Protein AF-A0A951WGN3-F1 (afdb_monomer_lite)

Structure (mmCIF, N/CA/C/O backbone):
data_AF-A0A951WGN3-F1
#
_entry.id   AF-A0A951WGN3-F1
#
loop_
_atom_site.group_PDB
_atom_site.id
_atom_site.type_symbol
_atom_site.label_atom_id
_atom_site.label_alt_id
_atom_site.label_comp_id
_atom_site.label_asym_id
_atom_site.label_entity_id
_atom_site.label_seq_id
_atom_site.pdbx_PDB_ins_code
_atom_site.Cartn_x
_atom_site.Cartn_y
_atom_site.Cartn_z
_atom_site.occupancy
_atom_site.B_iso_or_equiv
_atom_site.auth_seq_id
_atom_site.auth_comp_id
_atom_site.auth_asym_id
_atom_site.auth_atom_id
_atom_site.pdbx_PDB_model_num
ATOM 1 N N . MET A 1 1 ? 3.345 -11.576 26.696 1.00 38.22 1 MET A N 1
ATOM 2 C CA . MET A 1 1 ? 3.323 -12.970 26.207 1.00 38.22 1 MET A CA 1
ATOM 3 C C . MET A 1 1 ? 2.242 -13.029 25.154 1.00 38.22 1 MET A C 1
ATOM 5 O O . MET A 1 1 ? 1.087 -12.840 25.507 1.00 38.22 1 MET A O 1
ATOM 9 N N . VAL A 1 2 ? 2.620 -13.162 23.880 1.00 39.28 2 VAL A N 1
ATOM 10 C CA . VAL A 1 2 ? 1.662 -13.446 22.802 1.00 39.28 2 VAL A CA 1
ATOM 11 C C . VAL A 1 2 ? 0.948 -14.729 23.195 1.00 39.28 2 VAL A C 1
ATOM 13 O O . VAL A 1 2 ? 1.606 -15.701 23.562 1.00 39.28 2 VAL A O 1
ATOM 16 N N . ASP A 1 3 ? -0.377 -14.663 23.244 1.00 39.16 3 ASP A N 1
ATOM 17 C CA . ASP A 1 3 ? -1.204 -15.679 23.872 1.00 39.16 3 ASP A CA 1
ATOM 18 C C . ASP A 1 3 ? -0.901 -17.041 23.240 1.00 39.16 3 ASP A C 1
ATOM 20 O O . ASP A 1 3 ? -1.074 -17.250 22.036 1.00 39.16 3 ASP A O 1
ATOM 24 N N . ASP A 1 4 ? -0.407 -17.972 24.048 1.00 34.94 4 ASP A N 1
ATOM 25 C CA . ASP A 1 4 ? 0.026 -19.297 23.602 1.00 34.94 4 ASP A CA 1
ATOM 26 C C . ASP A 1 4 ? -1.157 -20.063 22.971 1.00 34.94 4 ASP A C 1
ATOM 28 O O . ASP A 1 4 ? -0.986 -20.963 22.152 1.00 34.94 4 ASP A O 1
ATOM 32 N N . LEU A 1 5 ? -2.386 -19.639 23.291 1.00 39.47 5 LEU A N 1
ATOM 33 C CA . LEU A 1 5 ? -3.635 -20.073 22.678 1.00 39.47 5 LEU A CA 1
ATOM 34 C C . LEU A 1 5 ? -3.812 -19.574 21.233 1.00 39.47 5 LEU A C 1
ATOM 36 O O . LEU A 1 5 ? -4.322 -20.321 20.401 1.00 39.47 5 LEU A O 1
ATOM 40 N N . PHE A 1 6 ? -3.381 -18.347 20.918 1.00 46.84 6 PHE A N 1
ATOM 41 C CA . PHE A 1 6 ? -3.386 -17.798 19.559 1.00 46.84 6 PHE A CA 1
ATOM 42 C C . PHE A 1 6 ? -2.402 -18.576 18.687 1.00 46.84 6 PHE A C 1
ATOM 44 O O . PHE A 1 6 ? -2.796 -19.094 17.648 1.00 46.84 6 PHE A O 1
ATOM 51 N N . ILE A 1 7 ? -1.169 -18.780 19.168 1.00 44.34 7 ILE A N 1
ATOM 52 C CA . ILE A 1 7 ? -0.129 -19.548 18.462 1.00 44.34 7 ILE A CA 1
ATOM 53 C C . ILE A 1 7 ? -0.530 -21.022 18.300 1.00 44.34 7 ILE A C 1
ATOM 55 O O . ILE A 1 7 ? -0.310 -21.600 17.237 1.00 44.34 7 ILE A O 1
ATOM 59 N N . ARG A 1 8 ? -1.143 -21.648 19.317 1.00 40.66 8 ARG A N 1
ATOM 60 C CA . ARG A 1 8 ? -1.623 -23.042 19.237 1.00 40.66 8 ARG A CA 1
ATOM 61 C C . ARG A 1 8 ? -2.850 -23.203 18.344 1.00 40.66 8 ARG A C 1
ATOM 63 O O . ARG A 1 8 ? -2.918 -24.201 17.636 1.00 40.66 8 ARG A O 1
ATOM 70 N N . LYS A 1 9 ? -3.790 -22.250 18.330 1.00 42.78 9 LYS A N 1
ATOM 71 C CA . LYS A 1 9 ? -4.897 -22.255 17.356 1.00 42.78 9 LYS A CA 1
ATOM 72 C C . LYS A 1 9 ? -4.372 -22.085 15.939 1.00 42.78 9 LYS A C 1
ATOM 74 O O . LYS A 1 9 ? -4.816 -22.810 15.061 1.00 42.78 9 LYS A O 1
ATOM 79 N N . ALA A 1 10 ? -3.389 -21.207 15.753 1.00 42.28 10 ALA A N 1
ATOM 80 C CA . ALA A 1 10 ? -2.668 -21.076 14.500 1.00 42.28 10 ALA A CA 1
ATOM 81 C C . ALA A 1 10 ? -2.054 -22.442 14.117 1.00 42.28 10 ALA A C 1
ATOM 83 O O . ALA A 1 10 ? -2.474 -23.050 13.142 1.00 42.28 10 ALA A O 1
ATOM 84 N N . ARG A 1 11 ? -1.171 -23.015 14.948 1.00 36.19 11 ARG A N 1
ATOM 85 C CA . ARG A 1 11 ? -0.478 -24.291 14.672 1.00 36.19 11 ARG A CA 1
ATOM 86 C C . ARG A 1 11 ? -1.407 -25.493 14.454 1.00 36.19 11 ARG A C 1
ATOM 88 O O . ARG A 1 11 ? -1.144 -26.275 13.553 1.00 36.19 11 ARG A O 1
ATOM 95 N N . GLY A 1 12 ? -2.489 -25.633 15.221 1.00 34.53 12 GLY A N 1
ATOM 96 C CA . GLY A 1 12 ? -3.468 -26.718 15.054 1.00 34.53 12 GLY A CA 1
ATOM 97 C C . GLY A 1 12 ? -4.311 -26.616 13.775 1.00 34.53 12 GLY A C 1
ATOM 98 O O . GLY A 1 12 ? -4.870 -27.616 13.338 1.00 34.53 12 GLY A O 1
ATOM 99 N N . LEU A 1 13 ? -4.376 -25.431 13.160 1.00 36.72 13 LEU A N 1
ATOM 100 C CA . LEU A 1 13 ? -4.990 -25.186 11.850 1.00 36.72 13 LEU A CA 1
ATOM 101 C C . LEU A 1 13 ? -3.987 -25.303 10.686 1.00 36.72 13 LEU A C 1
ATOM 103 O O . LEU A 1 13 ? -4.411 -25.327 9.534 1.00 36.72 13 LEU A O 1
ATOM 107 N N . PHE A 1 14 ? -2.679 -25.372 10.960 1.00 37.78 14 PHE A N 1
ATOM 108 C CA . PHE A 1 14 ? -1.617 -25.267 9.950 1.00 37.78 14 PHE A CA 1
ATOM 109 C C . PHE A 1 14 ? -1.001 -26.597 9.497 1.00 37.78 14 PHE A C 1
ATOM 111 O O . PHE A 1 14 ? -0.109 -26.585 8.651 1.00 37.78 14 PHE A O 1
ATOM 118 N N . ASP A 1 15 ? -1.466 -27.734 10.023 1.00 34.12 15 ASP A N 1
ATOM 119 C CA . ASP A 1 15 ? -0.821 -29.037 9.795 1.00 34.12 15 ASP A CA 1
ATOM 120 C C . ASP A 1 15 ? -1.404 -29.841 8.618 1.00 34.12 15 ASP A C 1
ATOM 122 O O . ASP A 1 15 ? -0.952 -30.949 8.340 1.00 34.12 15 ASP A O 1
ATOM 126 N N . GLN A 1 16 ? -2.405 -29.320 7.895 1.00 34.69 16 GLN A N 1
ATOM 127 C CA . GLN A 1 16 ? -2.981 -30.020 6.740 1.00 34.69 16 GLN A CA 1
ATOM 128 C C . GLN A 1 16 ? -3.327 -29.052 5.598 1.00 34.69 16 GLN A C 1
ATOM 130 O O . GLN A 1 16 ? -4.302 -28.313 5.665 1.00 34.69 16 GLN A O 1
ATOM 135 N N . ASN A 1 17 ? -2.537 -29.129 4.520 1.00 33.75 17 ASN A N 1
ATOM 136 C CA . ASN A 1 17 ? -2.730 -28.498 3.204 1.00 33.75 17 ASN A CA 1
ATOM 137 C C . ASN A 1 17 ? -2.549 -26.972 3.125 1.00 33.75 17 ASN A C 1
ATOM 139 O O . ASN A 1 17 ? -3.498 -26.196 3.216 1.00 33.75 17 ASN A O 1
ATOM 143 N N . ILE A 1 18 ? -1.313 -26.569 2.813 1.00 35.22 18 ILE A N 1
ATOM 144 C CA . ILE A 1 18 ? -0.857 -25.193 2.536 1.00 35.22 18 ILE A CA 1
ATOM 145 C C . ILE A 1 18 ? -1.761 -24.450 1.523 1.00 35.22 18 ILE A C 1
ATOM 147 O O . ILE A 1 18 ? -1.940 -23.240 1.645 1.00 35.22 18 ILE A O 1
ATOM 151 N N . ASP A 1 19 ? -2.425 -25.163 0.608 1.00 32.66 19 ASP A N 1
ATOM 152 C CA . ASP A 1 19 ? -3.306 -24.571 -0.413 1.00 32.66 19 ASP A CA 1
ATOM 153 C C . ASP A 1 19 ? -4.729 -24.219 0.074 1.00 32.66 19 ASP A C 1
ATOM 155 O O . ASP A 1 19 ? -5.410 -23.415 -0.558 1.00 32.66 19 ASP A O 1
ATOM 159 N N . VAL A 1 20 ? -5.192 -24.767 1.206 1.00 30.84 20 VAL A N 1
ATOM 160 C CA . VAL A 1 20 ? -6.537 -24.495 1.777 1.00 30.84 20 VAL A CA 1
ATOM 161 C C . VAL A 1 20 ? -6.461 -23.531 2.974 1.00 30.84 20 VAL A C 1
ATOM 163 O O . VAL A 1 20 ? -7.443 -22.891 3.353 1.00 30.84 20 VAL A O 1
ATOM 166 N N . ILE A 1 21 ? -5.264 -23.377 3.542 1.00 34.47 21 ILE A N 1
ATOM 167 C CA . ILE A 1 21 ? -4.962 -22.596 4.751 1.00 34.47 21 ILE A CA 1
ATOM 168 C C . ILE A 1 21 ? -4.926 -21.075 4.495 1.00 34.47 21 ILE A C 1
ATOM 170 O O . ILE A 1 21 ? -5.070 -20.284 5.426 1.00 34.47 21 ILE A O 1
ATOM 174 N N . ASN A 1 22 ? -4.796 -20.638 3.243 1.00 33.91 22 ASN A N 1
ATOM 175 C CA . ASN A 1 22 ? -4.359 -19.279 2.907 1.00 33.91 22 ASN A CA 1
ATOM 176 C C . ASN A 1 22 ? -5.423 -18.167 3.058 1.00 33.91 22 ASN A C 1
ATOM 178 O O . ASN A 1 22 ? -5.203 -17.030 2.642 1.00 33.91 22 ASN A O 1
ATOM 182 N N . THR A 1 23 ? -6.619 -18.465 3.579 1.00 36.97 23 THR A N 1
ATOM 183 C CA . THR A 1 23 ? -7.738 -17.503 3.510 1.00 36.97 23 THR A CA 1
ATOM 184 C C . THR A 1 23 ? -8.685 -17.560 4.711 1.00 36.97 23 THR A C 1
ATOM 186 O O . THR A 1 23 ? -9.075 -16.516 5.215 1.00 36.97 23 THR A O 1
ATOM 189 N N . ALA A 1 24 ? -9.038 -18.732 5.244 1.00 34.34 24 ALA A N 1
ATOM 190 C CA . ALA A 1 24 ? -10.206 -18.832 6.129 1.00 34.34 24 ALA A CA 1
ATOM 191 C C . ALA A 1 24 ? -9.982 -18.419 7.604 1.00 34.34 24 ALA A C 1
ATOM 193 O O . ALA A 1 24 ? -10.830 -17.740 8.176 1.00 34.34 24 ALA A O 1
ATOM 194 N N . SER A 1 25 ? -8.878 -18.798 8.257 1.00 40.47 25 SER A N 1
ATOM 195 C CA . SER A 1 25 ? -8.777 -18.693 9.729 1.00 40.47 25 SER A CA 1
ATOM 196 C C . SER A 1 25 ? -8.508 -17.277 10.254 1.00 40.47 25 SER A C 1
ATOM 198 O O . SER A 1 25 ? -9.053 -16.891 11.287 1.00 40.47 25 SER A O 1
ATOM 200 N N . ILE A 1 26 ? -7.722 -16.480 9.528 1.00 44.66 26 ILE A N 1
ATOM 201 C CA . ILE A 1 26 ? -7.470 -15.070 9.857 1.00 44.66 26 ILE A CA 1
ATOM 202 C C . ILE A 1 26 ? -8.701 -14.239 9.494 1.00 44.66 26 ILE A C 1
ATOM 204 O O . ILE A 1 26 ? -9.088 -13.391 10.286 1.00 44.66 26 ILE A O 1
ATOM 208 N N . LEU A 1 27 ? -9.377 -14.530 8.369 1.00 41.97 27 LEU A N 1
ATOM 209 C CA . LEU A 1 27 ? -10.635 -13.869 7.995 1.00 41.97 27 LEU A CA 1
ATOM 210 C C . LEU A 1 27 ? -11.691 -13.990 9.097 1.00 41.97 27 LEU A C 1
ATOM 212 O O . LEU A 1 27 ? -12.277 -12.981 9.466 1.00 41.97 27 LEU A O 1
ATOM 216 N N . TYR A 1 28 ? -11.878 -15.168 9.699 1.00 39.84 28 TYR A N 1
ATOM 217 C CA . TYR A 1 28 ? -12.840 -15.315 10.799 1.00 39.84 28 TYR A CA 1
ATOM 218 C C . TYR A 1 28 ? -12.497 -14.466 12.037 1.00 39.84 28 TYR A C 1
ATOM 220 O O . TYR A 1 28 ? -13.404 -13.911 12.647 1.00 39.84 28 TYR A O 1
ATOM 228 N N . ALA A 1 29 ? -11.215 -14.288 12.375 1.00 44.66 29 ALA A N 1
ATOM 229 C CA . ALA A 1 29 ? -10.802 -13.366 13.441 1.00 44.66 29 ALA A CA 1
ATOM 230 C C . ALA A 1 29 ? -10.894 -11.880 13.018 1.00 44.66 29 ALA A C 1
ATOM 232 O O . ALA A 1 29 ? -11.193 -11.016 13.839 1.00 44.66 29 ALA A O 1
ATOM 233 N N . LEU A 1 30 ? -10.692 -11.580 11.727 1.00 46.88 30 LEU A N 1
ATOM 234 C CA . LEU A 1 30 ? -10.811 -10.243 11.126 1.00 46.88 30 LEU A CA 1
ATOM 235 C C . LEU A 1 30 ? -12.254 -9.700 11.141 1.00 46.88 30 LEU A C 1
ATOM 237 O O . LEU A 1 30 ? -12.433 -8.481 11.072 1.00 46.88 30 LEU A O 1
ATOM 241 N N . PHE A 1 31 ? -13.270 -10.570 11.217 1.00 46.94 31 PHE A N 1
ATOM 242 C CA . PHE A 1 31 ? -14.687 -10.182 11.176 1.00 46.94 31 PHE A CA 1
ATOM 243 C C . PHE A 1 31 ? -15.299 -9.815 12.542 1.00 46.94 31 PHE A C 1
ATOM 245 O O . PHE A 1 31 ? -16.305 -9.109 12.550 1.00 46.94 31 PHE A O 1
ATOM 252 N N . GLU A 1 32 ? -14.716 -10.230 13.675 1.00 55.22 32 GLU A N 1
ATOM 253 C CA . GLU A 1 32 ? -15.323 -10.028 15.011 1.00 55.22 32 GLU A CA 1
ATOM 254 C C . GLU A 1 32 ? -14.590 -9.013 15.914 1.00 55.22 32 GLU A C 1
ATOM 256 O O . GLU A 1 32 ? -15.181 -8.518 16.874 1.00 55.22 32 GLU A O 1
ATOM 261 N N . ASP A 1 33 ? -13.344 -8.638 15.600 1.00 57.59 33 ASP A N 1
ATOM 262 C CA . ASP A 1 33 ? -12.553 -7.713 16.425 1.00 57.59 33 ASP A CA 1
ATOM 263 C C . ASP A 1 33 ? -12.748 -6.223 16.039 1.00 57.59 33 ASP A C 1
ATOM 265 O O . ASP A 1 33 ? -12.853 -5.842 14.861 1.00 57.59 33 ASP A O 1
ATOM 269 N N . ASN A 1 34 ? -12.737 -5.351 17.059 1.00 78.69 34 ASN A N 1
ATOM 270 C CA . ASN A 1 34 ? -12.584 -3.896 16.909 1.00 78.69 34 ASN A CA 1
ATOM 271 C C . ASN A 1 34 ? -11.357 -3.604 16.020 1.00 78.69 34 ASN A C 1
ATOM 273 O O . ASN A 1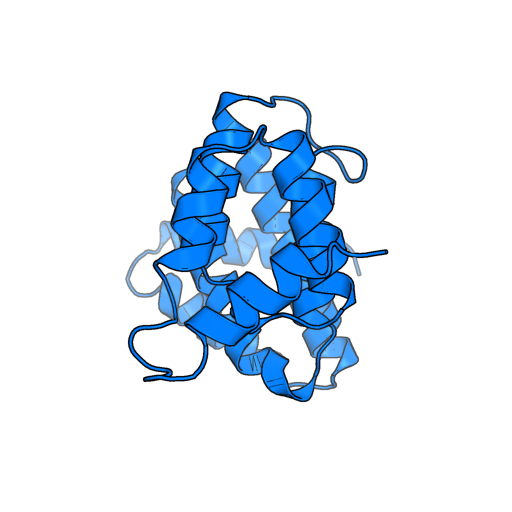 34 ? -10.277 -4.142 16.276 1.00 78.69 34 ASN A O 1
ATOM 277 N N . LEU A 1 35 ? -11.520 -2.756 14.993 1.00 81.75 35 LEU A N 1
ATOM 278 C CA . LEU A 1 35 ? -10.479 -2.450 14.005 1.00 81.75 35 LEU A CA 1
ATOM 279 C C . LEU A 1 35 ? -9.184 -1.945 14.659 1.00 81.75 35 LEU A C 1
ATOM 281 O O . LEU A 1 35 ? -8.098 -2.290 14.199 1.00 81.75 35 LEU A O 1
ATOM 285 N N . ASP A 1 36 ? -9.289 -1.198 15.758 1.00 81.25 36 ASP A N 1
ATOM 286 C CA . ASP A 1 36 ? -8.130 -0.727 16.516 1.00 81.25 36 ASP A CA 1
ATOM 287 C C . ASP A 1 36 ? -7.289 -1.883 17.060 1.00 81.25 36 ASP A C 1
ATOM 289 O O . ASP A 1 36 ? -6.090 -1.960 16.794 1.00 81.25 36 ASP A O 1
ATOM 293 N N . SER A 1 37 ? -7.932 -2.808 17.777 1.00 79.81 37 SER A N 1
ATOM 294 C CA . SER A 1 37 ? -7.253 -3.969 18.359 1.00 79.81 37 SER A CA 1
ATOM 295 C C . SER A 1 37 ? -6.721 -4.901 17.275 1.00 79.81 37 SER A C 1
ATOM 297 O O . SER A 1 37 ? -5.653 -5.495 17.422 1.00 79.81 37 SER A O 1
ATOM 299 N N . LEU A 1 38 ? -7.449 -5.011 16.165 1.00 80.25 38 LEU A N 1
ATOM 300 C CA . LEU A 1 38 ? -7.032 -5.814 15.034 1.00 80.25 38 LEU A CA 1
ATOM 301 C C . LEU A 1 38 ? -5.745 -5.273 14.397 1.00 80.25 38 LEU A C 1
ATOM 303 O O . LEU A 1 38 ? -4.814 -6.044 14.166 1.00 80.25 38 LEU A O 1
ATOM 307 N N . LEU A 1 39 ? -5.678 -3.966 14.134 1.00 82.88 39 LEU A N 1
ATOM 308 C CA . LEU A 1 39 ? -4.491 -3.329 13.563 1.00 82.88 39 LEU A CA 1
ATOM 309 C C . LEU A 1 39 ? -3.270 -3.504 14.468 1.00 82.88 39 LEU A C 1
ATOM 311 O O . LEU A 1 39 ? -2.215 -3.885 13.974 1.00 82.88 39 LEU A O 1
ATOM 315 N N . GLU A 1 40 ? -3.427 -3.318 15.780 1.00 81.94 40 GLU A N 1
ATOM 316 C CA . GLU A 1 40 ? -2.346 -3.518 16.756 1.00 81.94 40 GLU A CA 1
ATOM 317 C C . GLU A 1 40 ? -1.827 -4.965 16.762 1.00 81.94 40 GLU A C 1
ATOM 319 O O . GLU A 1 40 ? -0.618 -5.201 16.775 1.00 81.94 40 GLU A O 1
ATOM 324 N N . LYS A 1 41 ? -2.725 -5.959 16.710 1.00 76.81 41 LYS A N 1
ATOM 325 C CA . LYS A 1 41 ? -2.332 -7.377 16.645 1.00 76.81 41 LYS A CA 1
ATOM 326 C C . LYS A 1 41 ? -1.588 -7.696 15.349 1.00 76.81 41 LYS A C 1
ATOM 328 O O . LYS A 1 41 ? -0.569 -8.382 15.387 1.00 76.81 41 LYS A O 1
ATOM 333 N N . ILE A 1 42 ? -2.083 -7.218 14.204 1.00 78.56 42 ILE A N 1
ATOM 334 C CA . ILE A 1 42 ? -1.438 -7.456 12.904 1.00 78.56 42 ILE A CA 1
ATOM 335 C C . ILE A 1 42 ? -0.069 -6.778 12.856 1.00 78.56 42 ILE A C 1
ATOM 337 O O . ILE A 1 42 ? 0.887 -7.385 12.382 1.00 78.56 42 ILE A O 1
ATOM 341 N N . GLU A 1 43 ? 0.049 -5.559 13.378 1.00 81.25 43 GLU A N 1
ATOM 342 C CA . GLU A 1 43 ? 1.321 -4.846 13.480 1.00 81.25 43 GLU A CA 1
ATOM 343 C C . GLU A 1 43 ? 2.358 -5.666 14.258 1.00 81.25 43 GLU A C 1
ATOM 345 O O . GLU A 1 43 ? 3.424 -5.962 13.717 1.00 81.25 43 GLU A O 1
ATOM 350 N N . GLN A 1 44 ? 2.017 -6.147 15.457 1.00 78.44 44 GLN A N 1
ATOM 351 C CA . GLN A 1 44 ? 2.908 -6.997 16.261 1.00 78.44 44 GLN A CA 1
ATOM 352 C C . GLN A 1 44 ? 3.310 -8.289 15.535 1.00 78.44 44 GLN A C 1
ATOM 354 O O . GLN A 1 44 ? 4.458 -8.727 15.614 1.00 78.44 44 GLN A O 1
ATOM 359 N N . LEU A 1 45 ? 2.378 -8.914 14.810 1.00 74.25 45 LEU A N 1
ATOM 360 C CA . LEU A 1 45 ? 2.669 -10.121 14.033 1.00 74.25 45 LEU A CA 1
ATOM 361 C C . LEU A 1 45 ? 3.559 -9.825 12.819 1.00 74.25 45 LEU A C 1
ATOM 363 O O . LEU A 1 45 ? 4.430 -10.632 12.491 1.00 74.25 45 LEU A O 1
ATOM 367 N N . SER A 1 46 ? 3.383 -8.671 12.173 1.00 74.25 46 SER A N 1
ATOM 368 C CA . SER A 1 46 ? 4.208 -8.258 11.033 1.00 74.25 46 SER A CA 1
ATOM 369 C C . SER A 1 46 ? 5.672 -8.036 11.433 1.00 74.25 46 SER A C 1
AT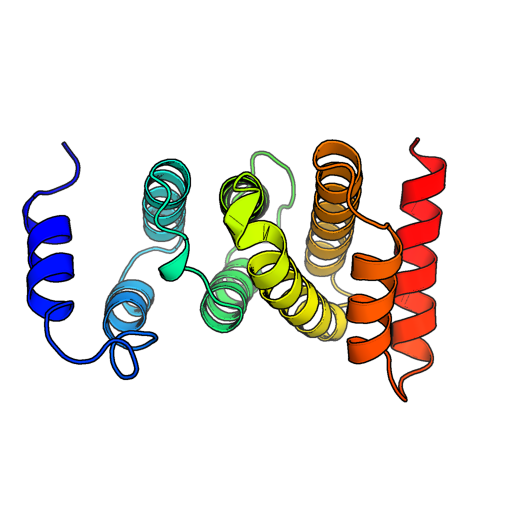OM 371 O O . SER A 1 46 ? 6.566 -8.428 10.689 1.00 74.25 46 SER A O 1
ATOM 373 N N . GLU A 1 47 ? 5.932 -7.528 12.645 1.00 73.38 47 GLU A N 1
ATOM 374 C CA . GLU A 1 47 ? 7.288 -7.394 13.203 1.00 73.38 47 GLU A CA 1
ATOM 375 C C . GLU A 1 47 ? 7.953 -8.762 13.457 1.00 73.38 47 GLU A C 1
ATOM 377 O O . GLU A 1 47 ? 9.168 -8.904 13.335 1.00 73.38 47 GLU A O 1
ATOM 382 N N . GLY A 1 48 ? 7.161 -9.797 13.764 1.00 66.94 48 GLY A N 1
ATOM 383 C CA . GLY A 1 48 ? 7.634 -11.170 13.984 1.00 66.94 48 GLY A CA 1
ATOM 384 C C . GLY A 1 48 ? 7.880 -11.989 12.711 1.00 66.94 48 GLY A C 1
ATOM 385 O O . GLY A 1 48 ? 8.220 -13.168 12.806 1.00 66.94 48 GLY A O 1
ATOM 386 N N . GLY A 1 49 ? 7.683 -11.399 11.529 1.00 61.84 49 GLY A N 1
ATOM 387 C CA . GLY A 1 49 ? 7.935 -12.028 10.234 1.00 61.84 49 GLY A CA 1
ATOM 388 C C . GLY A 1 49 ? 6.857 -12.994 9.735 1.00 61.84 49 GLY A C 1
ATOM 389 O O . GLY A 1 49 ? 7.126 -13.849 8.890 1.00 61.84 49 GLY A O 1
ATOM 390 N N . TYR A 1 50 ? 5.620 -12.851 10.213 1.00 65.19 50 TYR A N 1
ATOM 391 C CA . TYR A 1 50 ? 4.471 -13.648 9.774 1.00 65.19 50 TYR A CA 1
ATOM 392 C C . TYR A 1 50 ? 3.841 -13.109 8.470 1.00 65.19 50 TYR A C 1
ATOM 394 O O . TYR A 1 50 ? 2.656 -12.787 8.422 1.00 65.19 50 TYR A O 1
ATOM 402 N N . ASN A 1 51 ? 4.618 -13.018 7.385 1.00 60.09 51 ASN A N 1
ATOM 403 C CA . ASN A 1 51 ? 4.167 -12.355 6.144 1.00 60.09 51 ASN A CA 1
ATOM 404 C C . ASN A 1 51 ? 3.072 -13.115 5.385 1.00 60.09 51 ASN A C 1
ATOM 406 O O . ASN A 1 51 ? 2.307 -12.508 4.648 1.00 60.09 51 ASN A O 1
ATOM 410 N N . HIS A 1 52 ? 2.959 -14.432 5.582 1.00 56.34 52 HIS A N 1
ATOM 411 C CA . HIS A 1 52 ? 1.914 -15.254 4.954 1.00 56.34 52 HIS A CA 1
ATOM 412 C C . HIS A 1 52 ? 0.496 -14.877 5.414 1.00 56.34 52 HIS A C 1
ATOM 414 O O . HIS A 1 52 ? -0.479 -15.239 4.767 1.00 56.34 52 HIS A O 1
ATOM 420 N N . LEU A 1 53 ? 0.364 -14.133 6.519 1.00 53.72 53 LEU A N 1
ATOM 421 C CA . LEU A 1 53 ? -0.921 -13.619 6.998 1.00 53.72 53 LEU A CA 1
ATOM 422 C C . LEU A 1 53 ? -1.445 -12.455 6.137 1.00 53.72 53 LEU A C 1
ATOM 424 O O . LEU A 1 53 ? -2.562 -11.974 6.343 1.00 53.72 53 LEU A O 1
ATOM 428 N N . PHE A 1 54 ? -0.635 -11.978 5.192 1.00 68.00 54 PHE A N 1
ATOM 429 C CA . PHE A 1 54 ? -0.862 -10.742 4.476 1.00 68.00 54 PHE A CA 1
ATOM 430 C C . PHE A 1 54 ? -1.000 -10.983 2.979 1.00 68.00 54 PHE A C 1
ATOM 432 O O . PHE A 1 54 ? -0.062 -11.364 2.286 1.00 68.00 54 PHE A O 1
ATOM 439 N N . ASN A 1 55 ? -2.201 -10.730 2.473 1.00 75.31 55 ASN A N 1
ATOM 440 C CA . ASN A 1 55 ? -2.504 -10.768 1.053 1.00 75.31 55 ASN A CA 1
ATOM 441 C C . ASN A 1 55 ? -3.299 -9.516 0.661 1.00 75.31 55 ASN A C 1
ATOM 443 O O . ASN A 1 55 ? -3.736 -8.728 1.509 1.00 75.31 55 ASN A O 1
ATOM 447 N N . SER A 1 56 ? -3.488 -9.332 -0.644 1.00 78.88 56 SER A N 1
ATOM 448 C CA . SER A 1 56 ? -4.169 -8.153 -1.177 1.00 78.88 56 SER A CA 1
ATOM 449 C C . SER A 1 56 ? -5.619 -8.041 -0.698 1.00 78.88 56 SER A C 1
ATOM 451 O O . SER A 1 56 ? -6.117 -6.931 -0.562 1.00 78.88 56 SER A O 1
ATOM 453 N N . GLU A 1 57 ? -6.295 -9.147 -0.388 1.00 79.62 57 GLU A N 1
ATOM 454 C CA . GLU A 1 57 ? -7.683 -9.141 0.075 1.00 79.62 57 GLU A CA 1
ATOM 455 C C . GLU A 1 57 ? -7.809 -8.664 1.527 1.00 79.62 57 GLU A C 1
ATOM 457 O O . GLU A 1 57 ? -8.642 -7.810 1.832 1.00 79.62 57 GLU A O 1
ATOM 462 N N . SER A 1 58 ? -6.923 -9.126 2.414 1.00 77.25 58 SER A N 1
ATOM 463 C CA . SER A 1 58 ? -6.839 -8.635 3.796 1.00 77.25 58 SER A CA 1
ATOM 464 C C . SER A 1 58 ? -6.601 -7.122 3.836 1.00 77.25 58 SER A C 1
ATOM 466 O O . SER A 1 58 ? -7.272 -6.403 4.578 1.00 77.25 58 SER A O 1
ATOM 468 N N . LEU A 1 59 ? -5.702 -6.624 2.981 1.00 85.25 59 LEU A N 1
ATOM 469 C CA . LEU A 1 59 ? -5.421 -5.196 2.826 1.00 85.25 59 LEU A CA 1
ATOM 470 C C . LEU A 1 59 ? -6.649 -4.389 2.397 1.00 85.25 59 LEU A C 1
ATOM 472 O O . LEU A 1 59 ? -6.946 -3.351 2.993 1.00 85.25 59 LEU A O 1
ATOM 476 N N . LYS A 1 60 ? -7.386 -4.867 1.390 1.00 88.25 60 LYS A N 1
ATOM 477 C CA . LYS A 1 60 ? -8.623 -4.221 0.927 1.00 88.25 60 LYS A CA 1
ATOM 478 C C . LYS A 1 60 ? -9.666 -4.152 2.033 1.00 88.25 60 LYS A C 1
ATOM 480 O O . LYS A 1 60 ? -10.217 -3.081 2.270 1.00 88.25 60 LYS A O 1
ATOM 485 N N . ASN A 1 61 ? -9.888 -5.257 2.744 1.00 83.88 61 ASN A N 1
ATOM 486 C CA . ASN A 1 61 ? -10.885 -5.338 3.810 1.00 83.88 61 ASN A CA 1
ATOM 487 C C . ASN A 1 61 ? -10.572 -4.383 4.966 1.00 83.88 61 ASN A C 1
ATOM 489 O O . ASN A 1 61 ? -11.443 -3.619 5.389 1.00 83.88 61 ASN A O 1
ATOM 493 N N . ILE A 1 62 ? -9.319 -4.363 5.434 1.00 86.75 62 ILE A N 1
ATOM 494 C CA . ILE A 1 62 ? -8.863 -3.416 6.464 1.00 86.75 62 ILE A CA 1
ATOM 495 C C . ILE A 1 62 ? -9.070 -1.977 5.988 1.00 86.75 62 ILE A C 1
ATOM 497 O O . ILE A 1 62 ? -9.579 -1.137 6.725 1.00 86.75 62 ILE A O 1
ATOM 501 N N . THR A 1 63 ? -8.740 -1.698 4.731 1.00 91.19 63 THR A N 1
ATOM 502 C CA . THR A 1 63 ? -8.838 -0.353 4.155 1.00 91.19 63 THR A CA 1
ATOM 503 C C . THR A 1 63 ? -10.267 0.114 3.985 1.00 91.19 63 THR A C 1
ATOM 505 O O . THR A 1 63 ? -10.571 1.269 4.265 1.00 91.19 63 THR A O 1
ATOM 508 N N . GLN A 1 64 ? -11.167 -0.773 3.571 1.00 90.69 64 GLN A N 1
ATOM 509 C CA . GLN A 1 64 ? -12.581 -0.446 3.465 1.00 90.69 64 GLN A CA 1
ATOM 510 C C . GLN A 1 64 ? -13.158 -0.089 4.838 1.00 90.69 64 GLN A C 1
ATOM 512 O O . GLN A 1 64 ? -13.898 0.887 4.955 1.00 90.69 64 GLN A O 1
ATOM 517 N N . ARG A 1 65 ? -12.780 -0.826 5.891 1.00 89.56 65 ARG A N 1
ATOM 518 C CA . ARG A 1 65 ? -13.161 -0.480 7.266 1.00 89.56 65 ARG A CA 1
ATOM 519 C C . ARG A 1 65 ? -12.535 0.847 7.705 1.00 89.56 65 ARG A C 1
ATOM 521 O O . ARG A 1 65 ? -13.250 1.706 8.210 1.00 89.56 65 ARG A O 1
ATOM 528 N N . LEU A 1 66 ? -11.252 1.079 7.411 1.00 92.50 66 LEU A N 1
ATOM 529 C CA . LEU A 1 66 ? -10.592 2.363 7.676 1.00 92.50 66 LEU A CA 1
ATOM 530 C C . LEU A 1 66 ? -11.314 3.535 7.003 1.00 92.50 66 LEU A C 1
ATOM 532 O O . LEU A 1 66 ? -11.543 4.558 7.642 1.00 92.50 66 LEU A O 1
ATOM 536 N N . PHE A 1 67 ? -11.719 3.382 5.740 1.00 94.12 67 PHE A N 1
ATOM 537 C CA . PHE A 1 67 ? -12.468 4.404 5.010 1.00 94.12 67 PHE A CA 1
ATOM 538 C C . PHE A 1 67 ? -13.854 4.665 5.610 1.00 94.12 67 PHE A C 1
ATOM 540 O O . PHE A 1 67 ? -14.357 5.786 5.511 1.00 94.12 67 PHE A O 1
ATOM 547 N N . ASN A 1 68 ? -14.469 3.667 6.237 1.00 91.56 68 ASN A N 1
ATOM 548 C CA . ASN A 1 68 ? -15.762 3.827 6.894 1.00 91.56 68 ASN A CA 1
ATOM 549 C C . ASN A 1 68 ? -15.623 4.503 8.267 1.00 91.56 68 ASN A C 1
ATOM 551 O O . ASN A 1 68 ? -16.450 5.338 8.625 1.00 91.56 68 ASN A O 1
ATOM 555 N N . GLU A 1 69 ? -14.581 4.157 9.022 1.00 91.69 69 GLU A N 1
ATOM 556 C CA . GLU A 1 69 ? -14.453 4.502 10.443 1.00 91.69 69 GLU A CA 1
ATOM 557 C C . GLU A 1 69 ? -13.564 5.739 10.690 1.00 91.69 69 GLU A C 1
ATOM 559 O O . GLU A 1 69 ? -13.793 6.482 11.644 1.00 91.69 69 GLU A O 1
ATOM 564 N N . TYR A 1 70 ? -12.591 6.026 9.815 1.00 92.50 70 TYR A N 1
ATOM 565 C CA . TYR A 1 70 ? -11.572 7.058 10.042 1.00 92.50 70 TYR A CA 1
ATOM 566 C C . TYR A 1 70 ? -11.451 8.051 8.880 1.00 92.50 70 TYR A C 1
ATOM 568 O O . TYR A 1 70 ? -11.293 7.695 7.708 1.00 92.50 70 TYR A O 1
ATOM 576 N N . GLN A 1 71 ? -11.451 9.340 9.228 1.00 92.56 71 GLN A N 1
ATOM 577 C CA . GLN A 1 71 ? -11.316 10.452 8.276 1.00 92.56 71 GLN A CA 1
ATOM 578 C C . GLN A 1 71 ? -9.919 11.086 8.281 1.00 92.56 71 GLN A C 1
ATOM 580 O O . GLN A 1 71 ? -9.480 11.624 7.267 1.00 92.56 71 GLN A O 1
ATOM 585 N N . VAL A 1 72 ? -9.217 11.024 9.415 1.00 92.56 72 VAL A N 1
ATOM 586 C CA . VAL A 1 72 ? -7.902 11.653 9.594 1.00 92.56 72 VAL A CA 1
ATOM 587 C C . VAL A 1 72 ? -6.804 10.723 9.083 1.00 92.56 72 VAL A C 1
ATOM 589 O O . VAL A 1 72 ? -6.792 9.540 9.415 1.00 92.56 72 VAL A O 1
ATOM 592 N N . ILE A 1 73 ? -5.879 11.277 8.299 1.00 93.94 73 ILE A N 1
ATOM 593 C CA . ILE A 1 73 ? -4.718 10.584 7.722 1.00 93.94 73 ILE A CA 1
ATOM 594 C C . ILE A 1 73 ? -3.413 11.107 8.321 1.00 93.94 73 ILE A C 1
ATOM 596 O O . ILE A 1 73 ? -3.355 12.238 8.797 1.00 93.94 73 ILE A O 1
ATOM 600 N N . GLY A 1 74 ? -2.361 10.294 8.267 1.00 90.00 74 GLY A N 1
ATOM 601 C CA . GLY A 1 74 ? -1.034 10.637 8.779 1.00 90.00 74 GLY A CA 1
ATOM 602 C C . GLY A 1 74 ? -0.308 9.428 9.364 1.00 90.00 74 GLY A C 1
ATOM 603 O O . GLY A 1 74 ? -0.925 8.393 9.620 1.00 90.00 74 GLY A O 1
ATOM 604 N N . SER A 1 75 ? 0.996 9.572 9.600 1.00 86.88 75 SER A N 1
ATOM 605 C CA . SER A 1 75 ? 1.857 8.504 10.133 1.00 86.88 75 SER A CA 1
ATOM 606 C C . SER A 1 75 ? 1.459 8.046 11.538 1.00 86.88 75 SER A C 1
ATOM 608 O O . SER A 1 75 ? 1.648 6.886 11.871 1.00 86.88 75 SER A O 1
ATOM 610 N N . GLU A 1 76 ? 0.864 8.929 12.340 1.00 89.50 76 GLU A N 1
ATOM 611 C CA . GLU A 1 76 ? 0.391 8.622 13.701 1.00 89.50 76 GLU A CA 1
ATOM 612 C C . GLU A 1 76 ? -1.085 8.184 13.740 1.00 89.50 76 GLU A C 1
ATOM 614 O O . GLU A 1 76 ? -1.683 8.043 14.804 1.00 89.50 76 GLU A O 1
ATOM 619 N N . THR A 1 77 ? -1.706 7.982 12.575 1.00 92.75 77 THR A N 1
ATOM 620 C CA . THR A 1 77 ? -3.106 7.545 12.466 1.00 92.75 77 THR A CA 1
ATOM 621 C C . THR A 1 77 ? -3.200 6.052 12.168 1.00 92.75 77 THR A C 1
ATOM 623 O O . THR A 1 77 ? -2.205 5.389 11.883 1.00 92.75 77 THR A O 1
ATOM 626 N N . LYS A 1 78 ? -4.422 5.514 12.133 1.00 91.56 78 LYS A N 1
ATOM 627 C CA . LYS A 1 78 ? -4.670 4.116 11.750 1.00 91.56 78 LYS A CA 1
ATOM 628 C C . LYS A 1 78 ? -4.249 3.799 10.309 1.00 91.56 78 LYS A C 1
ATOM 630 O O . LYS A 1 78 ? -3.860 2.671 10.021 1.00 91.56 78 LYS A O 1
ATOM 635 N N . TYR A 1 79 ? -4.213 4.805 9.432 1.00 94.56 79 TYR A N 1
ATOM 636 C CA . TYR A 1 79 ? -3.586 4.679 8.113 1.00 94.56 79 TYR A CA 1
ATOM 637 C C . TYR A 1 79 ? -2.063 4.537 8.209 1.00 94.56 79 TYR A C 1
ATOM 639 O O . TYR A 1 79 ? -1.476 3.786 7.440 1.00 94.56 79 TYR A O 1
ATOM 647 N N . GLY A 1 80 ? -1.427 5.224 9.159 1.00 92.44 80 GLY A N 1
ATOM 648 C CA . GLY A 1 80 ? -0.002 5.078 9.450 1.00 92.44 80 GLY A CA 1
ATOM 649 C C . GLY A 1 80 ? 0.348 3.690 9.984 1.00 92.44 80 GLY A C 1
ATOM 650 O O . GLY A 1 80 ? 1.324 3.101 9.533 1.00 92.44 80 GLY A O 1
ATOM 651 N N . VAL A 1 81 ? -0.498 3.118 10.848 1.00 91.12 81 VAL A N 1
ATOM 652 C CA . VAL A 1 81 ? -0.350 1.725 11.312 1.00 91.12 81 VAL A CA 1
ATOM 653 C C . VAL A 1 81 ? -0.449 0.744 10.141 1.00 91.12 81 VAL A C 1
ATOM 655 O O . VAL A 1 81 ? 0.398 -0.133 10.006 1.00 91.12 81 VAL A O 1
ATOM 658 N N . LEU A 1 82 ? -1.423 0.925 9.237 1.00 92.12 82 LEU A N 1
ATOM 659 C CA . LEU A 1 82 ? -1.519 0.115 8.017 1.00 92.12 82 LEU A CA 1
ATOM 660 C C . LEU A 1 82 ? -0.248 0.211 7.159 1.00 92.12 82 LEU A C 1
ATOM 662 O O . LEU A 1 82 ? 0.236 -0.807 6.670 1.00 92.12 82 LEU A O 1
ATOM 666 N N . LEU A 1 83 ? 0.302 1.416 6.988 1.00 94.25 83 LEU A N 1
ATOM 667 C CA . LEU A 1 83 ? 1.557 1.611 6.262 1.00 94.25 83 LEU A CA 1
ATOM 668 C C . LEU A 1 83 ? 2.727 0.921 6.970 1.00 94.25 83 LEU A C 1
ATOM 670 O O . LEU A 1 83 ? 3.500 0.245 6.308 1.00 94.25 83 LEU A O 1
ATOM 674 N N . LYS A 1 84 ? 2.816 0.988 8.302 1.00 91.00 84 LYS A N 1
ATOM 675 C CA . LYS A 1 84 ? 3.853 0.282 9.067 1.00 91.00 84 LYS A CA 1
ATOM 676 C C . LYS A 1 84 ? 3.736 -1.244 8.949 1.00 91.00 84 LYS A C 1
ATOM 678 O O . LYS A 1 84 ? 4.749 -1.930 8.852 1.00 91.00 84 LYS A O 1
ATOM 683 N N . ILE A 1 85 ? 2.518 -1.782 8.888 1.00 86.19 85 ILE A N 1
ATOM 684 C CA . ILE A 1 85 ? 2.300 -3.207 8.601 1.00 86.19 85 ILE A CA 1
ATOM 685 C C . ILE A 1 85 ? 2.874 -3.562 7.222 1.00 86.19 85 ILE A C 1
ATOM 687 O O . ILE A 1 85 ? 3.625 -4.530 7.104 1.00 86.19 85 ILE A O 1
ATOM 691 N N . VAL A 1 86 ? 2.552 -2.778 6.185 1.00 89.69 86 VAL A N 1
ATOM 692 C CA . VAL A 1 86 ? 3.079 -3.007 4.826 1.00 89.69 86 VAL A CA 1
ATOM 693 C C . VAL A 1 86 ? 4.605 -2.892 4.814 1.00 89.69 86 VAL A C 1
ATOM 695 O O . VAL A 1 86 ? 5.276 -3.764 4.263 1.00 89.69 86 VAL A O 1
ATOM 698 N N . HIS A 1 87 ? 5.148 -1.867 5.470 1.00 91.88 87 HIS A N 1
ATOM 699 C CA . HIS A 1 87 ? 6.577 -1.642 5.628 1.00 91.88 87 HIS A CA 1
ATOM 700 C C . HIS A 1 87 ? 7.288 -2.892 6.140 1.00 91.88 87 HIS A C 1
ATOM 702 O O . HIS A 1 87 ? 8.184 -3.408 5.478 1.00 91.88 87 HIS A O 1
ATOM 708 N N . ASN A 1 88 ? 6.851 -3.415 7.289 1.00 84.75 88 ASN A N 1
ATOM 709 C CA . ASN A 1 88 ? 7.460 -4.576 7.935 1.00 84.75 88 ASN A CA 1
ATOM 710 C C . ASN A 1 88 ? 7.522 -5.787 6.998 1.00 84.75 88 ASN A C 1
ATOM 712 O O . ASN A 1 88 ? 8.505 -6.523 6.990 1.00 84.75 88 ASN A O 1
ATOM 716 N N . ILE A 1 89 ? 6.514 -5.955 6.152 1.00 81.38 89 ILE A N 1
ATOM 717 C CA . ILE A 1 89 ? 6.432 -7.061 5.198 1.00 81.38 89 ILE A CA 1
ATOM 718 C C . ILE A 1 89 ? 7.399 -6.861 4.027 1.00 81.38 89 ILE A C 1
ATOM 720 O O . ILE A 1 89 ? 8.013 -7.817 3.546 1.00 81.38 89 ILE A O 1
ATOM 724 N N . LEU A 1 90 ? 7.592 -5.617 3.591 1.00 88.12 90 LEU A N 1
ATOM 725 C CA . LEU A 1 90 ? 8.570 -5.275 2.562 1.00 88.12 90 LEU A CA 1
ATOM 726 C C . LEU A 1 90 ? 10.020 -5.374 3.057 1.00 88.12 90 LEU A C 1
ATOM 728 O O . LEU A 1 90 ? 10.895 -5.619 2.232 1.00 88.12 90 LEU A O 1
ATOM 732 N N . THR A 1 91 ? 10.286 -5.276 4.370 1.00 87.50 91 THR A N 1
ATOM 733 C CA . THR A 1 91 ? 11.656 -5.366 4.930 1.00 87.50 91 THR A CA 1
ATOM 734 C C . THR A 1 91 ? 12.358 -6.716 4.722 1.00 87.50 91 THR A C 1
ATOM 736 O O . THR A 1 91 ? 13.562 -6.847 4.979 1.00 87.50 91 THR A O 1
ATOM 739 N N . GLN A 1 92 ? 11.646 -7.736 4.248 1.00 81.25 92 GLN A N 1
ATOM 740 C CA . GLN A 1 92 ? 12.202 -9.067 4.049 1.00 81.25 92 GLN A CA 1
ATOM 741 C C . GLN A 1 92 ? 12.645 -9.282 2.605 1.00 81.25 92 GLN A C 1
ATOM 743 O O . GLN A 1 92 ? 11.876 -9.739 1.760 1.00 81.25 92 GLN A O 1
ATOM 748 N N . GLN A 1 93 ? 13.928 -9.019 2.345 1.00 78.69 93 GLN A N 1
ATOM 749 C CA . GLN A 1 93 ? 14.516 -9.059 1.002 1.00 78.69 93 GLN A CA 1
ATOM 750 C C . GLN A 1 93 ? 14.211 -10.353 0.225 1.00 78.69 93 GLN A C 1
ATOM 752 O O . GLN A 1 93 ? 13.898 -10.290 -0.960 1.00 78.69 93 GLN A O 1
ATOM 757 N N . MET A 1 94 ? 14.271 -11.522 0.878 1.00 77.69 94 MET A N 1
ATOM 758 C CA . MET A 1 94 ? 14.092 -12.827 0.217 1.00 77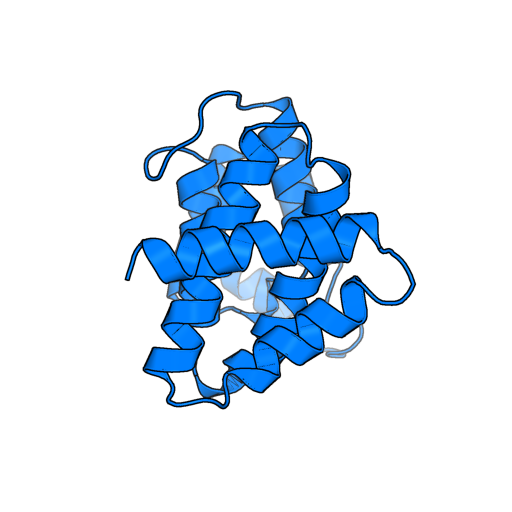.69 94 MET A CA 1
ATOM 759 C C . MET A 1 94 ? 12.711 -12.993 -0.439 1.00 77.69 94 MET A C 1
ATOM 761 O O . MET A 1 94 ? 12.605 -13.650 -1.468 1.00 77.69 94 MET A O 1
ATOM 765 N N . ILE A 1 95 ? 11.672 -12.393 0.141 1.00 80.44 95 ILE A N 1
ATOM 766 C CA . ILE A 1 95 ? 10.277 -12.503 -0.317 1.00 80.44 95 ILE A CA 1
ATOM 767 C C . ILE A 1 95 ? 9.749 -11.185 -0.897 1.00 80.44 95 ILE A C 1
ATOM 769 O O . ILE A 1 95 ? 8.565 -11.063 -1.213 1.00 80.44 95 ILE A O 1
ATOM 773 N N . PHE A 1 96 ? 10.619 -10.181 -1.041 1.00 86.25 96 PHE A N 1
ATOM 774 C CA . PHE A 1 96 ? 10.247 -8.871 -1.559 1.00 86.25 96 PHE A CA 1
ATOM 775 C C . PHE A 1 96 ? 9.558 -8.938 -2.934 1.00 86.25 96 PHE A C 1
ATOM 777 O O . PHE A 1 96 ? 8.547 -8.259 -3.086 1.00 86.25 96 PHE A O 1
ATOM 784 N N . PRO A 1 97 ? 10.000 -9.754 -3.918 1.00 85.25 97 PRO A N 1
ATOM 785 C CA . PRO A 1 97 ? 9.323 -9.824 -5.216 1.00 85.25 97 PRO A CA 1
ATOM 786 C C . PRO A 1 97 ? 7.858 -10.283 -5.134 1.00 85.25 97 PRO A C 1
ATOM 788 O O . PRO A 1 97 ? 7.008 -9.766 -5.859 1.00 85.25 97 PRO A O 1
ATOM 791 N N . ASP A 1 98 ? 7.539 -11.213 -4.232 1.00 84.62 98 ASP A N 1
ATOM 792 C CA . ASP A 1 98 ? 6.161 -11.676 -4.031 1.00 84.62 98 ASP A CA 1
ATOM 793 C C . ASP A 1 98 ? 5.323 -10.605 -3.320 1.00 84.62 98 ASP A C 1
ATOM 795 O O . ASP A 1 98 ? 4.194 -10.305 -3.723 1.00 84.62 98 ASP A O 1
ATOM 799 N N . ASN A 1 99 ? 5.905 -9.949 -2.314 1.00 86.75 99 ASN A N 1
ATOM 800 C CA . ASN A 1 99 ? 5.253 -8.855 -1.596 1.00 86.75 99 ASN A CA 1
ATOM 801 C C . ASN A 1 99 ? 5.045 -7.619 -2.484 1.00 86.75 99 ASN A C 1
ATOM 803 O O . ASN A 1 99 ? 4.009 -6.962 -2.379 1.00 86.75 99 ASN A O 1
ATOM 807 N N . LEU A 1 100 ? 5.962 -7.337 -3.412 1.00 91.38 100 LEU A N 1
ATOM 808 C CA . LEU A 1 100 ? 5.820 -6.287 -4.420 1.00 91.38 100 LEU A CA 1
ATOM 809 C C . LEU A 1 100 ? 4.537 -6.493 -5.231 1.00 91.38 100 LEU A C 1
ATOM 811 O O . LEU A 1 100 ? 3.734 -5.567 -5.345 1.00 91.38 100 LEU A O 1
ATOM 815 N N . LYS A 1 101 ? 4.288 -7.712 -5.723 1.00 90.44 101 LYS A N 1
ATOM 816 C CA . LYS A 1 101 ? 3.062 -8.044 -6.471 1.00 90.44 101 LYS A CA 1
ATOM 817 C C . LYS A 1 101 ? 1.804 -7.854 -5.631 1.00 90.44 101 LYS A C 1
ATOM 819 O O . LYS A 1 101 ? 0.793 -7.356 -6.128 1.00 90.44 101 LYS A O 1
ATOM 824 N N . ILE A 1 102 ? 1.844 -8.235 -4.354 1.00 88.88 102 ILE A N 1
ATOM 825 C CA . ILE A 1 102 ? 0.723 -8.031 -3.424 1.00 88.88 102 ILE A CA 1
ATOM 826 C C . ILE A 1 102 ? 0.422 -6.534 -3.272 1.00 88.88 102 ILE A C 1
ATOM 828 O O . ILE A 1 102 ? -0.734 -6.126 -3.418 1.00 88.88 102 ILE A O 1
ATOM 832 N N . VAL A 1 103 ? 1.448 -5.712 -3.032 1.00 93.50 103 VAL A N 1
ATOM 833 C CA . VAL A 1 103 ? 1.287 -4.265 -2.833 1.00 93.50 103 VAL A CA 1
ATOM 834 C C . VAL A 1 103 ? 0.870 -3.565 -4.128 1.00 93.50 103 VAL A C 1
ATOM 836 O O . VAL A 1 103 ? -0.017 -2.718 -4.087 1.00 93.50 103 VAL A O 1
ATOM 839 N N . VAL A 1 104 ? 1.408 -3.943 -5.291 1.00 95.31 104 VAL A N 1
ATOM 840 C CA . VAL A 1 104 ? 0.995 -3.378 -6.589 1.00 95.31 104 VAL A CA 1
ATOM 841 C C . VAL A 1 104 ? -0.465 -3.709 -6.912 1.00 95.31 104 VAL A C 1
ATOM 843 O O . VAL A 1 104 ? -1.229 -2.833 -7.322 1.00 95.31 104 VAL A O 1
ATOM 846 N N . ASN A 1 105 ? -0.914 -4.935 -6.642 1.00 92.81 105 ASN A N 1
ATOM 847 C CA . ASN A 1 105 ? -2.332 -5.279 -6.767 1.00 92.81 105 ASN A CA 1
ATOM 848 C C . ASN A 1 105 ? -3.216 -4.474 -5.805 1.00 92.81 105 ASN A C 1
ATOM 850 O O . ASN A 1 105 ? -4.342 -4.105 -6.143 1.00 92.81 105 ASN A O 1
ATOM 854 N N . TYR A 1 106 ? -2.713 -4.169 -4.612 1.00 94.75 106 TYR A N 1
ATOM 855 C CA . TYR A 1 106 ? -3.415 -3.313 -3.666 1.00 94.75 106 TYR A CA 1
ATOM 856 C C . TYR A 1 106 ? -3.440 -1.834 -4.107 1.00 94.75 106 TYR A C 1
ATOM 858 O O . TYR A 1 106 ? -4.477 -1.181 -3.988 1.00 94.75 106 TYR A O 1
ATOM 866 N N . LEU A 1 107 ? -2.373 -1.318 -4.726 1.00 97.31 107 LEU A N 1
ATOM 867 C CA . LEU A 1 107 ? -2.369 -0.002 -5.381 1.00 97.31 107 LEU A CA 1
ATOM 868 C C . LEU A 1 107 ? -3.433 0.087 -6.481 1.00 97.31 107 LEU A C 1
ATOM 870 O O . LEU A 1 107 ? -4.119 1.105 -6.591 1.00 97.31 107 LEU A O 1
ATOM 874 N N . ASN A 1 108 ? -3.602 -0.980 -7.267 1.00 96.75 108 ASN A N 1
ATOM 875 C CA . ASN A 1 108 ? -4.650 -1.058 -8.281 1.00 96.75 108 ASN A CA 1
ATOM 876 C C . ASN A 1 108 ? -6.056 -0.925 -7.673 1.00 96.75 108 ASN A C 1
ATOM 878 O O . ASN A 1 108 ? -6.881 -0.201 -8.213 1.00 96.75 108 ASN A O 1
ATOM 882 N N . TYR A 1 109 ? -6.311 -1.554 -6.525 1.00 96.62 109 TYR A N 1
ATOM 883 C CA . TYR A 1 109 ? -7.563 -1.358 -5.789 1.00 96.62 109 TYR A CA 1
ATOM 884 C C . TYR A 1 109 ? -7.730 0.091 -5.299 1.00 96.62 109 TYR A C 1
ATOM 886 O O . TYR A 1 109 ? -8.781 0.700 -5.480 1.00 96.62 109 TYR A O 1
ATOM 894 N N . LEU A 1 110 ? -6.685 0.689 -4.718 1.00 97.62 110 LEU A N 1
ATOM 895 C CA . LEU A 1 110 ? -6.746 2.071 -4.225 1.00 97.62 110 LEU A CA 1
ATOM 896 C C . LEU A 1 110 ? -7.007 3.094 -5.344 1.00 97.62 110 LEU A C 1
ATOM 898 O O . LEU A 1 110 ? -7.587 4.153 -5.088 1.00 97.62 110 LEU A O 1
ATOM 902 N N . TYR A 1 111 ? -6.616 2.787 -6.584 1.00 97.19 111 TYR A N 1
ATOM 903 C CA . TYR A 1 111 ? -6.897 3.624 -7.752 1.00 97.19 111 TYR A CA 1
ATOM 904 C C . TYR A 1 111 ? -8.399 3.818 -8.013 1.00 97.19 111 TYR A C 1
ATOM 906 O O . TYR A 1 111 ? -8.812 4.881 -8.499 1.00 97.19 111 TYR A O 1
ATOM 914 N N . ASP A 1 112 ? -9.238 2.846 -7.664 1.00 96.38 112 ASP A N 1
ATOM 915 C CA . ASP A 1 112 ? -10.690 2.983 -7.813 1.00 96.38 112 ASP A CA 1
ATOM 916 C C . ASP A 1 112 ? -11.235 4.119 -6.930 1.00 96.38 112 ASP A C 1
ATOM 918 O O . ASP A 1 112 ? -12.183 4.808 -7.304 1.00 96.38 112 ASP A O 1
ATOM 922 N N . TYR A 1 113 ? -10.520 4.436 -5.846 1.00 96.62 113 TYR A N 1
ATOM 923 C CA . TYR A 1 113 ? -10.806 5.521 -4.908 1.00 96.62 113 TYR A CA 1
ATOM 924 C C . TYR A 1 113 ? -9.912 6.755 -5.118 1.00 96.62 113 TYR A C 1
ATOM 926 O O . TYR A 1 113 ? -9.823 7.607 -4.241 1.00 96.62 113 TYR A O 1
ATOM 934 N N . LYS A 1 114 ? -9.259 6.906 -6.278 1.00 94.06 114 LYS A N 1
ATOM 935 C CA . LYS A 1 114 ? -8.278 7.977 -6.584 1.00 94.06 114 LYS A CA 1
ATOM 936 C C . LYS A 1 114 ? -8.710 9.423 -6.300 1.00 94.06 114 LYS A C 1
ATOM 938 O O . LYS A 1 114 ? -7.856 10.305 -6.226 1.00 94.06 114 LYS A O 1
ATOM 943 N N . THR A 1 115 ? -10.005 9.708 -6.207 1.00 94.62 115 THR A N 1
ATOM 944 C CA . THR A 1 115 ? -10.517 11.043 -5.857 1.00 94.62 115 THR A CA 1
ATOM 945 C C . THR A 1 115 ? -10.516 11.288 -4.348 1.00 94.62 115 THR A C 1
ATOM 947 O O . THR A 1 115 ? -10.414 12.438 -3.917 1.00 94.62 115 THR A O 1
ATOM 950 N N . ASP A 1 116 ? -10.572 10.226 -3.545 1.00 96.06 116 ASP A N 1
ATOM 951 C CA . ASP A 1 116 ? -10.465 10.277 -2.092 1.00 96.06 116 ASP A CA 1
ATOM 952 C C . ASP A 1 116 ? -9.032 10.656 -1.685 1.00 96.06 116 ASP A C 1
ATOM 954 O O . ASP A 1 116 ? -8.036 10.122 -2.186 1.00 96.06 116 ASP A O 1
ATOM 958 N N . ILE A 1 117 ? -8.905 11.634 -0.788 1.00 95.19 117 ILE A N 1
ATOM 959 C CA . ILE A 1 117 ? -7.602 12.091 -0.299 1.00 95.19 117 ILE A CA 1
ATOM 960 C C . ILE A 1 117 ? -6.870 11.001 0.496 1.00 95.19 117 ILE A C 1
ATOM 962 O O . ILE A 1 117 ? -5.644 10.934 0.451 1.00 95.19 117 ILE A O 1
ATOM 966 N N . ARG A 1 118 ? -7.611 10.109 1.159 1.00 96.62 118 ARG A N 1
ATOM 967 C CA . ARG A 1 118 ? -7.086 9.023 1.993 1.00 96.62 118 ARG A CA 1
ATOM 968 C C . ARG A 1 118 ? -6.494 7.915 1.134 1.00 96.62 118 ARG A C 1
ATOM 970 O O . ARG A 1 118 ? -5.380 7.466 1.390 1.00 96.62 118 ARG A O 1
ATOM 977 N N . ALA A 1 119 ? -7.181 7.558 0.049 1.00 96.94 119 ALA A N 1
ATOM 978 C CA . ALA A 1 119 ? -6.650 6.640 -0.952 1.00 96.94 119 ALA A CA 1
ATOM 979 C C . ALA A 1 119 ? -5.386 7.205 -1.615 1.00 96.94 119 ALA A C 1
ATOM 981 O O . ALA A 1 119 ? -4.386 6.502 -1.732 1.00 96.94 119 ALA A O 1
ATOM 982 N N . ARG A 1 120 ? -5.384 8.495 -1.986 1.00 95.06 120 ARG A N 1
ATOM 983 C CA . ARG A 1 120 ? -4.190 9.150 -2.550 1.00 95.06 120 ARG A CA 1
ATOM 984 C C . ARG A 1 120 ? -3.014 9.182 -1.579 1.00 95.06 120 ARG A C 1
ATOM 986 O O . ARG A 1 120 ? -1.884 8.968 -2.010 1.00 95.06 120 ARG A O 1
ATOM 993 N N . TYR A 1 121 ? -3.276 9.427 -0.297 1.00 95.56 121 TYR A N 1
ATOM 994 C CA . TYR A 1 121 ? -2.264 9.353 0.753 1.00 95.56 121 TYR A CA 1
ATOM 995 C C . TYR A 1 121 ? -1.627 7.961 0.813 1.00 95.56 121 TYR A C 1
ATOM 997 O O . TYR A 1 121 ? -0.406 7.852 0.734 1.00 95.56 121 TYR A O 1
ATOM 1005 N N . LEU A 1 122 ? -2.445 6.904 0.864 1.00 97.06 122 LEU A N 1
ATOM 1006 C CA . LEU A 1 122 ? -1.953 5.525 0.865 1.00 97.06 122 LEU A CA 1
ATOM 1007 C C . LEU A 1 122 ? -1.148 5.205 -0.399 1.00 97.06 122 LEU A C 1
ATOM 1009 O O . LEU A 1 122 ? -0.029 4.720 -0.288 1.00 97.06 122 LEU A O 1
ATOM 1013 N N . VAL A 1 123 ? -1.666 5.532 -1.589 1.00 97.00 123 VAL A N 1
ATOM 1014 C CA . VAL A 1 123 ? -0.964 5.292 -2.862 1.00 97.00 123 VAL A CA 1
ATOM 1015 C C . VAL A 1 123 ? 0.411 5.953 -2.878 1.00 97.00 123 VAL A C 1
ATOM 1017 O O . VAL A 1 123 ? 1.393 5.298 -3.219 1.00 97.00 123 VAL A O 1
ATOM 1020 N N . ARG A 1 124 ? 0.499 7.236 -2.501 1.00 95.06 124 ARG A N 1
ATOM 1021 C CA . ARG A 1 124 ? 1.772 7.967 -2.504 1.00 95.06 124 ARG A CA 1
ATOM 1022 C C . ARG A 1 124 ? 2.769 7.347 -1.526 1.00 95.06 124 ARG A C 1
ATOM 1024 O O . ARG A 1 124 ? 3.918 7.136 -1.903 1.00 95.06 124 ARG A O 1
ATOM 1031 N N . SER A 1 125 ? 2.337 7.047 -0.301 1.00 95.81 125 SER A N 1
ATOM 1032 C CA . SER A 1 125 ? 3.205 6.457 0.724 1.00 95.81 125 SER A CA 1
ATOM 1033 C C . SER A 1 125 ? 3.716 5.076 0.313 1.00 95.81 125 SER A C 1
ATOM 1035 O O . SER A 1 125 ? 4.909 4.817 0.409 1.00 95.81 125 SER A O 1
ATOM 1037 N N . LEU A 1 126 ? 2.840 4.223 -0.220 1.00 96.31 126 LEU A N 1
ATOM 1038 C CA . LEU A 1 126 ? 3.201 2.880 -0.674 1.00 96.31 126 LEU A CA 1
ATOM 1039 C C . LEU A 1 126 ? 4.170 2.908 -1.858 1.00 96.31 126 LEU A C 1
ATOM 1041 O O . LEU A 1 126 ? 5.160 2.186 -1.852 1.00 96.31 126 LEU A O 1
ATOM 1045 N N . LEU A 1 127 ? 3.927 3.760 -2.860 1.00 95.62 127 LEU A N 1
ATOM 1046 C CA . LEU A 1 127 ? 4.857 3.917 -3.983 1.00 95.62 127 LEU A CA 1
ATOM 1047 C C . LEU A 1 127 ? 6.229 4.411 -3.517 1.00 95.62 127 LEU A C 1
ATOM 1049 O O . LEU A 1 127 ? 7.243 3.918 -4.004 1.00 95.62 127 LEU A O 1
ATOM 1053 N N . LYS A 1 128 ? 6.263 5.340 -2.552 1.00 93.81 128 LYS A N 1
ATOM 1054 C CA . LYS A 1 128 ? 7.513 5.814 -1.949 1.00 93.81 128 LYS A CA 1
ATOM 1055 C C . LYS A 1 128 ? 8.274 4.681 -1.264 1.00 93.81 128 LYS A C 1
ATOM 1057 O O . LYS A 1 128 ? 9.480 4.565 -1.453 1.00 93.81 128 LYS A O 1
ATOM 1062 N N . GLU A 1 129 ? 7.585 3.847 -0.488 1.00 93.56 129 GLU A N 1
ATOM 1063 C CA . GLU A 1 129 ? 8.211 2.701 0.176 1.00 93.56 129 GLU A CA 1
ATOM 1064 C C . GLU A 1 129 ? 8.730 1.667 -0.820 1.00 93.56 129 GLU A C 1
ATOM 1066 O O . GLU A 1 129 ? 9.878 1.244 -0.706 1.00 93.56 129 GLU A O 1
ATOM 1071 N N . LEU A 1 130 ? 7.935 1.295 -1.826 1.00 94.38 130 LEU A N 1
ATOM 1072 C CA . LEU A 1 130 ? 8.375 0.357 -2.861 1.00 94.38 130 LEU A CA 1
ATOM 1073 C C . LEU A 1 130 ? 9.624 0.872 -3.588 1.00 94.38 130 LEU A C 1
ATOM 1075 O O . LEU A 1 130 ? 10.574 0.114 -3.778 1.00 94.38 130 LEU A O 1
ATOM 1079 N N . TRP A 1 131 ? 9.647 2.161 -3.940 1.00 91.69 131 TRP A N 1
ATOM 1080 C CA . TRP A 1 131 ? 10.807 2.802 -4.558 1.00 91.69 131 TRP A CA 1
ATOM 1081 C C . TRP A 1 131 ? 12.047 2.739 -3.657 1.00 91.69 131 TRP A C 1
ATOM 1083 O O . TRP A 1 131 ? 13.125 2.343 -4.102 1.00 91.69 131 TRP A O 1
ATOM 1093 N N . LEU A 1 132 ? 11.881 3.062 -2.369 1.00 91.25 132 LEU A N 1
ATOM 1094 C CA . LEU A 1 132 ? 12.950 3.002 -1.373 1.00 91.25 132 LEU A CA 1
ATOM 1095 C C . LEU A 1 132 ? 13.527 1.587 -1.241 1.00 91.25 132 LEU A C 1
ATOM 1097 O O . LEU A 1 132 ? 14.746 1.428 -1.261 1.00 91.25 132 LEU A O 1
ATOM 1101 N N . PHE A 1 133 ? 12.678 0.564 -1.111 1.00 92.62 133 PHE A N 1
ATOM 1102 C CA . PHE A 1 133 ? 13.128 -0.817 -0.918 1.00 92.62 133 PHE A CA 1
ATOM 1103 C C . PHE A 1 133 ? 13.802 -1.406 -2.160 1.00 92.62 133 PHE A C 1
ATOM 1105 O O . PHE A 1 133 ? 14.761 -2.160 -2.021 1.00 92.62 133 PHE A O 1
ATOM 1112 N N . ILE A 1 134 ? 13.375 -1.025 -3.367 1.00 89.62 134 ILE A N 1
ATOM 1113 C CA . ILE A 1 134 ? 14.074 -1.403 -4.606 1.00 89.62 134 ILE A CA 1
ATOM 1114 C C . ILE A 1 134 ? 15.500 -0.864 -4.610 1.00 89.62 134 ILE A C 1
ATOM 1116 O O . ILE A 1 134 ? 16.434 -1.623 -4.868 1.00 89.62 134 ILE A O 1
ATOM 1120 N N . GLY A 1 135 ? 15.673 0.414 -4.255 1.00 85.94 135 GLY A N 1
ATOM 1121 C CA . GLY A 1 135 ? 16.996 1.012 -4.100 1.00 85.94 135 GLY A CA 1
ATOM 1122 C C . GLY A 1 135 ? 17.811 0.340 -2.991 1.00 85.94 135 GLY A C 1
ATOM 1123 O O . GLY A 1 135 ? 18.966 -0.020 -3.208 1.00 85.94 135 GLY A O 1
ATOM 1124 N N . LEU A 1 136 ? 17.201 0.107 -1.824 1.00 90.56 136 LEU A N 1
ATOM 1125 C CA . LEU A 1 136 ? 17.849 -0.523 -0.668 1.00 90.56 136 LEU A CA 1
ATOM 1126 C C . LEU A 1 136 ? 18.354 -1.938 -0.978 1.00 90.56 136 LEU A C 1
ATOM 1128 O O . LEU A 1 136 ? 19.449 -2.309 -0.560 1.00 90.56 136 LEU A O 1
ATOM 1132 N N . TYR A 1 137 ? 17.566 -2.727 -1.707 1.00 90.81 137 TYR A N 1
ATOM 1133 C CA . TYR A 1 137 ? 17.915 -4.094 -2.093 1.00 90.81 137 TYR A CA 1
ATOM 1134 C C . TYR A 1 137 ? 18.711 -4.186 -3.389 1.00 90.81 137 TYR A C 1
ATOM 1136 O O . TYR A 1 137 ? 19.018 -5.300 -3.816 1.00 90.81 137 TYR A O 1
ATOM 1144 N N . ASN A 1 138 ? 19.071 -3.044 -3.986 1.00 87.56 138 ASN A N 1
ATOM 1145 C CA . ASN A 1 138 ? 19.795 -2.961 -5.250 1.00 87.56 138 ASN A CA 1
ATOM 1146 C C . ASN A 1 138 ? 19.131 -3.813 -6.352 1.00 87.56 138 ASN A C 1
ATOM 1148 O O . ASN A 1 138 ? 19.798 -4.541 -7.090 1.00 87.56 138 ASN A O 1
ATOM 1152 N N . LEU A 1 139 ? 17.798 -3.768 -6.400 1.00 87.50 139 LEU A N 1
ATOM 1153 C CA . LEU A 1 139 ? 16.988 -4.442 -7.409 1.00 87.50 139 LEU A CA 1
ATOM 1154 C C . LEU A 1 139 ? 16.861 -3.559 -8.654 1.00 87.50 139 LEU A C 1
ATOM 1156 O O . LEU A 1 139 ? 16.982 -2.336 -8.578 1.00 87.50 139 LEU A O 1
ATOM 1160 N N . ASP A 1 140 ? 16.583 -4.178 -9.802 1.00 87.19 140 ASP A N 1
ATOM 1161 C CA . ASP A 1 140 ? 16.295 -3.429 -11.023 1.00 87.19 140 ASP A CA 1
ATOM 1162 C C . ASP A 1 140 ? 15.001 -2.614 -10.844 1.00 87.19 140 ASP A C 1
ATOM 1164 O O . ASP A 1 140 ? 13.938 -3.167 -10.555 1.00 87.19 140 ASP A O 1
ATOM 1168 N N . VAL A 1 141 ? 15.089 -1.295 -11.041 1.00 84.12 141 VAL A N 1
ATOM 1169 C CA . VAL A 1 141 ? 13.951 -0.361 -11.000 1.00 84.12 141 VAL A CA 1
ATOM 1170 C C . VAL A 1 141 ? 12.858 -0.759 -11.990 1.00 84.12 141 VAL A C 1
ATOM 1172 O O . VAL A 1 141 ? 11.674 -0.525 -11.727 1.00 84.12 141 VAL A O 1
ATOM 1175 N N . ASN A 1 142 ? 13.228 -1.421 -13.090 1.00 88.69 142 ASN A N 1
ATOM 1176 C CA . ASN A 1 142 ? 12.269 -1.931 -14.060 1.00 88.69 142 ASN A CA 1
ATOM 1177 C C . ASN A 1 142 ? 11.262 -2.897 -13.431 1.00 88.69 142 ASN A C 1
ATOM 1179 O O . ASN A 1 142 ? 10.124 -2.923 -13.880 1.00 88.69 142 ASN A O 1
ATOM 1183 N N . LEU A 1 143 ? 11.610 -3.600 -12.347 1.00 90.81 143 LEU A N 1
ATOM 1184 C CA . LEU A 1 143 ? 10.703 -4.535 -11.682 1.00 90.81 143 LEU A CA 1
ATOM 1185 C C . LEU A 1 143 ? 9.405 -3.852 -11.212 1.00 90.81 143 LEU A C 1
ATOM 1187 O O . LEU A 1 143 ? 8.311 -4.353 -11.457 1.00 90.81 143 LEU A O 1
ATOM 1191 N N . LEU A 1 144 ? 9.493 -2.678 -10.577 1.00 92.50 144 LEU A N 1
ATOM 1192 C CA . LEU A 1 144 ? 8.298 -1.927 -10.165 1.00 92.50 144 LEU A CA 1
ATOM 1193 C C . LEU A 1 144 ? 7.559 -1.326 -11.354 1.00 92.50 144 LEU A C 1
ATOM 1195 O O . LEU A 1 144 ? 6.329 -1.300 -11.358 1.00 92.50 144 LEU A O 1
ATOM 1199 N N . LEU A 1 145 ? 8.293 -0.830 -12.350 1.00 93.06 145 LEU A N 1
ATOM 1200 C CA . LEU A 1 145 ? 7.690 -0.239 -13.542 1.00 93.06 145 LEU A CA 1
ATOM 1201 C C . LEU A 1 145 ? 6.922 -1.281 -14.362 1.00 93.06 145 LEU A C 1
ATOM 1203 O O . LEU A 1 145 ? 5.847 -0.969 -14.869 1.00 93.06 145 LEU A O 1
ATOM 1207 N N . GLU A 1 146 ? 7.429 -2.508 -14.454 1.00 93.88 146 GLU A N 1
ATOM 1208 C CA . GLU A 1 146 ? 6.764 -3.637 -15.103 1.00 93.88 146 GLU A CA 1
ATOM 1209 C C . GLU A 1 146 ? 5.478 -4.013 -14.367 1.00 93.88 146 GLU A C 1
ATOM 1211 O O . GLU A 1 146 ? 4.413 -4.038 -14.984 1.00 93.88 146 GLU A O 1
ATOM 1216 N N . GLU A 1 147 ? 5.537 -4.213 -13.048 1.00 94.75 147 GLU A N 1
ATOM 1217 C CA . GLU A 1 147 ? 4.360 -4.550 -12.233 1.00 94.75 147 GLU A CA 1
ATOM 1218 C C . GLU A 1 147 ? 3.288 -3.443 -12.286 1.00 94.75 147 GLU A C 1
ATOM 1220 O O . GLU A 1 147 ? 2.097 -3.717 -12.473 1.00 94.75 147 GLU A O 1
ATOM 1225 N N . LEU A 1 148 ? 3.689 -2.168 -12.216 1.00 95.69 148 LEU A N 1
ATOM 1226 C CA . LEU A 1 148 ? 2.770 -1.043 -12.422 1.00 95.69 148 LEU A CA 1
ATOM 1227 C C . LEU A 1 148 ? 2.229 -0.997 -13.859 1.00 95.69 148 LEU A C 1
ATOM 1229 O O . LEU A 1 148 ? 1.054 -0.686 -14.074 1.00 95.69 148 LEU A O 1
ATOM 1233 N N . GLY A 1 149 ? 3.064 -1.322 -14.845 1.00 95.12 149 GLY A N 1
ATOM 1234 C CA . GLY A 1 149 ? 2.686 -1.436 -16.248 1.00 95.12 149 GLY A CA 1
ATOM 1235 C C . GLY A 1 149 ? 1.592 -2.478 -16.464 1.00 95.12 149 GLY A C 1
ATOM 1236 O O . GLY A 1 149 ? 0.610 -2.190 -17.151 1.00 95.12 149 GLY A O 1
ATOM 1237 N N . PHE A 1 150 ? 1.700 -3.638 -15.810 1.00 95.06 150 PHE A N 1
ATOM 1238 C CA . PHE A 1 150 ? 0.690 -4.694 -15.861 1.00 95.06 150 PHE A CA 1
ATOM 1239 C C . PHE A 1 150 ? -0.674 -4.214 -15.361 1.00 95.06 150 PHE A C 1
ATOM 1241 O O . PHE A 1 150 ? -1.671 -4.386 -16.064 1.00 95.06 150 PHE A O 1
ATOM 1248 N N . ILE A 1 151 ? -0.748 -3.549 -14.201 1.00 95.75 151 ILE A N 1
ATOM 1249 C CA . ILE A 1 151 ? -2.043 -3.061 -13.685 1.00 95.75 151 ILE A CA 1
ATOM 1250 C C . ILE A 1 151 ? -2.623 -1.908 -14.521 1.00 95.75 151 ILE A C 1
ATOM 1252 O O . ILE A 1 151 ? -3.839 -1.690 -14.511 1.00 95.75 151 ILE A O 1
ATOM 1256 N N . CYS A 1 152 ? -1.770 -1.181 -15.252 1.00 96.81 152 CYS A N 1
ATOM 1257 C CA . CYS A 1 152 ? -2.142 -0.098 -16.168 1.00 96.81 152 CYS A CA 1
ATOM 1258 C C . CYS A 1 152 ? -2.491 -0.574 -17.581 1.00 96.81 152 CYS A C 1
ATOM 1260 O O . CYS A 1 152 ? -2.910 0.244 -18.406 1.00 96.81 152 CYS A O 1
ATOM 1262 N N . MET A 1 153 ? -2.312 -1.859 -17.891 1.00 95.50 153 MET A N 1
ATOM 1263 C CA . MET A 1 153 ? -2.482 -2.366 -19.245 1.00 95.50 153 MET A CA 1
ATOM 1264 C C . MET A 1 153 ? -3.907 -2.099 -19.750 1.00 95.50 153 MET A C 1
ATOM 1266 O O . MET A 1 153 ? -4.892 -2.524 -19.152 1.00 95.50 153 MET A O 1
ATOM 1270 N N . GLY A 1 154 ? -4.017 -1.357 -20.855 1.00 91.75 154 GLY A N 1
ATOM 1271 C CA . GLY A 1 154 ? -5.305 -0.982 -21.449 1.00 91.75 154 GLY A CA 1
ATOM 1272 C C . GLY A 1 154 ? -6.046 0.176 -20.763 1.00 91.75 154 GLY A C 1
ATOM 1273 O O . GLY A 1 154 ? -7.086 0.588 -21.270 1.00 91.75 154 GLY A O 1
ATOM 1274 N N . ASP A 1 155 ? -5.518 0.758 -19.679 1.00 96.31 155 ASP A N 1
ATOM 1275 C CA . ASP A 1 155 ? -6.127 1.891 -18.970 1.00 96.31 155 ASP A CA 1
ATOM 1276 C C . ASP A 1 155 ? -5.205 3.121 -18.973 1.00 96.31 155 ASP A C 1
ATOM 1278 O O . ASP A 1 155 ? -4.332 3.314 -18.120 1.00 96.31 155 ASP A O 1
ATOM 1282 N N . LYS A 1 156 ? -5.444 4.012 -19.942 1.00 96.00 156 LYS A N 1
ATOM 1283 C CA . LYS A 1 156 ? -4.684 5.260 -20.098 1.00 96.00 156 LYS A CA 1
ATOM 1284 C C . LYS A 1 156 ? -4.796 6.176 -18.875 1.00 96.00 156 LYS A C 1
ATOM 1286 O O . LYS A 1 156 ? -3.828 6.858 -18.543 1.00 96.00 156 LYS A O 1
ATOM 1291 N N . ASN A 1 157 ? -5.948 6.219 -18.208 1.00 96.44 157 ASN A N 1
ATOM 1292 C CA . ASN A 1 157 ? -6.142 7.103 -17.058 1.00 96.44 157 ASN A CA 1
ATOM 1293 C C . ASN A 1 157 ? -5.339 6.611 -15.857 1.00 96.44 157 ASN A C 1
ATOM 1295 O O . ASN A 1 157 ? -4.776 7.420 -15.118 1.00 96.44 157 ASN A O 1
ATOM 1299 N N . LYS A 1 158 ? -5.271 5.292 -15.671 1.00 96.56 158 LYS A N 1
ATOM 1300 C CA . LYS A 1 158 ? -4.458 4.666 -14.632 1.00 96.56 158 LYS A CA 1
ATOM 1301 C C . LYS A 1 158 ? -2.967 4.852 -14.889 1.00 96.56 158 LYS A C 1
ATOM 1303 O O . LYS A 1 158 ? -2.254 5.288 -13.986 1.00 96.56 158 LYS A O 1
ATOM 1308 N N . LEU A 1 159 ? -2.532 4.673 -16.138 1.00 96.38 159 LEU A N 1
ATOM 1309 C CA . LEU A 1 159 ? -1.155 4.950 -16.546 1.00 96.38 159 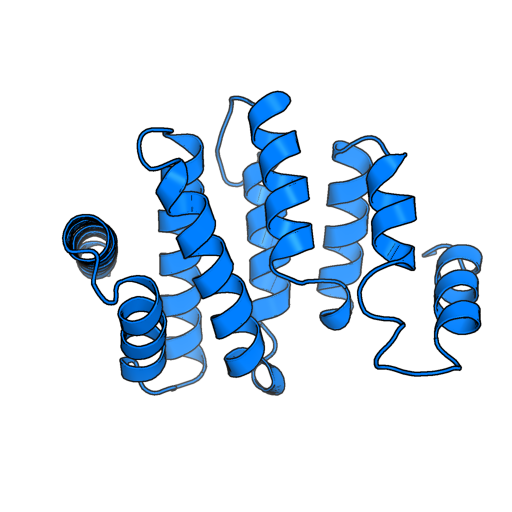LEU A CA 1
ATOM 1310 C C . LEU A 1 159 ? -0.751 6.398 -16.244 1.00 96.38 159 LEU A C 1
ATOM 1312 O O . LEU A 1 159 ? 0.286 6.629 -15.625 1.00 96.38 159 LEU A O 1
ATOM 1316 N N . ILE A 1 160 ? -1.573 7.377 -16.644 1.00 96.25 160 ILE A N 1
ATOM 1317 C CA . ILE A 1 160 ? -1.314 8.803 -16.381 1.00 96.25 160 ILE A CA 1
ATOM 1318 C C . ILE A 1 160 ? -1.235 9.070 -14.875 1.00 96.25 160 ILE A C 1
ATOM 1320 O O . ILE A 1 160 ? -0.350 9.797 -14.425 1.00 96.25 160 ILE A O 1
ATOM 1324 N N . PHE A 1 161 ? -2.148 8.488 -14.099 1.00 96.06 161 PHE A N 1
ATOM 1325 C CA . PHE A 1 161 ? -2.204 8.674 -12.655 1.00 96.06 161 PHE A CA 1
ATOM 1326 C C . PHE A 1 161 ? -0.940 8.165 -11.954 1.00 96.06 161 PHE A C 1
ATOM 1328 O O . PHE A 1 161 ? -0.296 8.938 -11.245 1.00 96.06 161 PHE A O 1
ATOM 1335 N N . PHE A 1 162 ? -0.548 6.907 -12.178 1.00 95.75 162 PHE A N 1
ATOM 1336 C CA . PHE A 1 162 ? 0.649 6.350 -11.541 1.00 95.75 162 PHE A CA 1
ATOM 1337 C C . PHE A 1 162 ? 1.933 6.989 -12.068 1.00 95.75 162 PHE A C 1
ATOM 1339 O O . PHE A 1 162 ? 2.828 7.277 -11.281 1.00 95.75 162 PHE A O 1
ATOM 1346 N N . SER A 1 163 ? 1.992 7.327 -13.361 1.00 93.44 163 SER A N 1
ATOM 1347 C CA . SER A 1 163 ? 3.118 8.083 -13.926 1.00 93.44 163 SER A CA 1
ATOM 1348 C C . SER A 1 163 ? 3.293 9.442 -13.248 1.00 93.44 163 SER A C 1
ATOM 1350 O O . SER A 1 163 ? 4.417 9.871 -13.006 1.00 93.44 163 SER A O 1
ATOM 1352 N N . LYS A 1 164 ? 2.191 10.136 -12.938 1.00 93.50 164 LYS A N 1
ATOM 1353 C CA . LYS A 1 164 ? 2.244 11.399 -12.198 1.00 93.50 164 LYS A CA 1
ATOM 1354 C C . LYS A 1 164 ? 2.743 11.181 -10.769 1.00 93.50 164 LYS A C 1
ATOM 1356 O O . LYS A 1 164 ? 3.644 11.892 -10.349 1.00 93.50 164 LYS A O 1
ATOM 1361 N N . MET A 1 165 ? 2.207 10.184 -10.062 1.00 92.94 165 MET A N 1
ATOM 1362 C CA . MET A 1 165 ? 2.639 9.868 -8.695 1.00 92.94 165 MET A CA 1
ATOM 1363 C C . MET A 1 165 ? 4.134 9.534 -8.625 1.00 92.94 165 MET A C 1
ATOM 1365 O O . MET A 1 165 ? 4.811 10.018 -7.730 1.00 92.94 165 MET A O 1
ATOM 1369 N N . LEU A 1 166 ? 4.660 8.761 -9.580 1.00 90.50 166 LEU A N 1
ATOM 1370 C CA . LEU A 1 166 ? 6.090 8.444 -9.651 1.00 90.50 166 LEU A CA 1
ATOM 1371 C C . LEU A 1 166 ? 6.955 9.684 -9.920 1.00 90.50 166 LEU A C 1
ATOM 1373 O O . LEU A 1 166 ? 7.981 9.855 -9.275 1.00 90.50 166 LEU A O 1
ATOM 1377 N N . LYS A 1 167 ? 6.531 10.580 -10.822 1.00 87.44 167 LYS A N 1
ATOM 1378 C CA . LYS A 1 167 ? 7.241 11.851 -11.068 1.00 87.44 167 LYS A CA 1
ATOM 1379 C C . LYS A 1 167 ? 7.275 12.751 -9.837 1.00 87.44 167 LYS A C 1
ATOM 1381 O O . LYS A 1 167 ? 8.291 13.381 -9.575 1.00 87.44 167 LYS A O 1
ATOM 1386 N N . ASP A 1 168 ? 6.168 12.808 -9.100 1.00 83.81 168 ASP A N 1
ATOM 1387 C CA . ASP A 1 168 ? 6.087 13.588 -7.866 1.00 83.81 168 ASP A CA 1
ATOM 1388 C C . ASP A 1 168 ? 7.026 13.015 -6.782 1.00 83.81 168 ASP A C 1
ATOM 1390 O O . ASP A 1 168 ? 7.493 13.769 -5.936 1.00 83.81 168 ASP A O 1
ATOM 1394 N N . LEU A 1 169 ? 7.319 11.707 -6.808 1.00 80.88 169 LEU A N 1
ATOM 1395 C CA . LEU A 1 169 ? 8.291 11.075 -5.909 1.00 80.88 169 LEU A CA 1
ATOM 1396 C C . LEU A 1 169 ? 9.737 11.357 -6.316 1.00 80.88 169 LEU A C 1
ATOM 1398 O O . LEU A 1 169 ? 10.544 11.641 -5.443 1.00 80.88 169 LEU A O 1
ATOM 1402 N N . ASP A 1 170 ? 10.060 11.303 -7.608 1.00 69.75 170 ASP A N 1
ATOM 1403 C CA . ASP A 1 170 ? 11.408 11.605 -8.120 1.00 69.75 170 ASP A CA 1
ATOM 1404 C C . ASP A 1 170 ? 11.831 13.049 -7.799 1.00 69.75 170 ASP A C 1
ATOM 1406 O O . ASP A 1 170 ? 12.984 13.308 -7.495 1.00 69.75 170 ASP A O 1
ATOM 1410 N N . ALA A 1 171 ? 10.880 13.989 -7.772 1.00 61.72 171 ALA A N 1
ATOM 1411 C CA . ALA A 1 171 ? 11.133 15.373 -7.365 1.00 61.72 171 ALA A CA 1
AT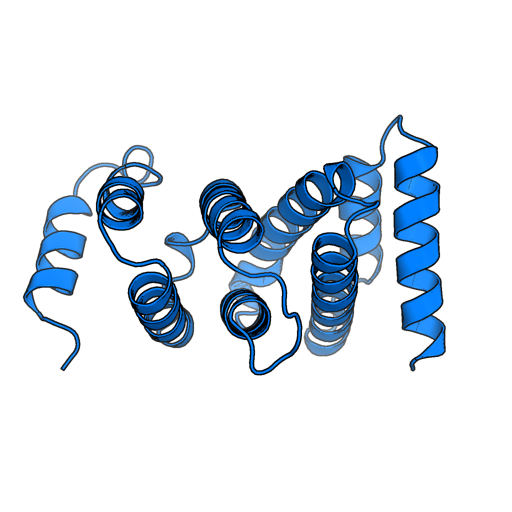OM 1412 C C . ALA A 1 171 ? 11.384 15.561 -5.851 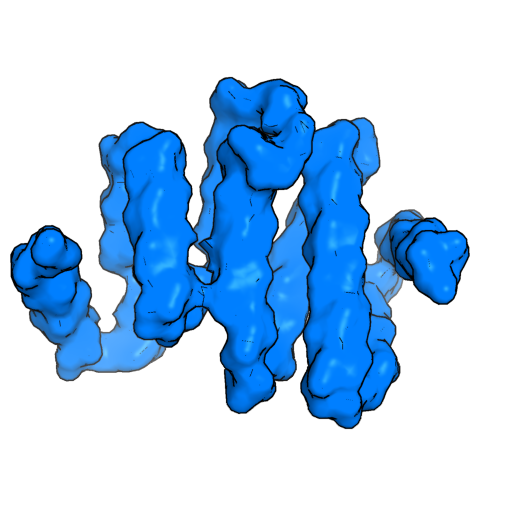1.00 61.72 171 ALA A C 1
ATOM 1414 O O . ALA A 1 171 ? 11.861 16.623 -5.449 1.00 61.72 171 ALA A O 1
ATOM 1415 N N . ASP A 1 172 ? 11.030 14.575 -5.017 1.00 56.62 172 ASP A N 1
ATOM 1416 C CA . ASP A 1 172 ? 11.258 14.597 -3.565 1.00 56.62 172 ASP A CA 1
ATOM 1417 C C . ASP A 1 172 ? 12.662 14.057 -3.177 1.00 56.62 172 ASP A C 1
ATOM 1419 O O . ASP A 1 172 ? 13.006 14.099 -1.989 1.00 56.62 172 ASP A O 1
ATOM 1423 N N . TYR A 1 173 ? 13.453 13.545 -4.135 1.00 50.50 173 TYR A N 1
ATOM 1424 C CA . TYR A 1 173 ? 14.802 12.975 -3.953 1.00 50.50 173 TYR A CA 1
ATOM 1425 C C . TYR A 1 173 ? 15.877 13.762 -4.716 1.00 50.50 173 TYR A C 1
ATOM 1427 O O . TYR A 1 173 ? 17.032 13.757 -4.228 1.00 50.50 173 TYR A O 1
#

Radius of gyration: 16.71 Å; chains: 1; bounding box: 36×45×48 Å

pLDDT: mean 78.44, std 20.97, range [30.84, 97.62]

Foldseek 3Di:
DPPVVVVVVVVVLPPDDPPVSQPPPVVVVVVPDDLVVNLVVLLVVLLVVPLSNDALVSLVSSVVVCVVPDDDDDCPDSLVSSLSSLLSNCVDLVCNLVSLLRLLVNLLVLVVVVVRPSSVRSNLSSVLSNCVSCVVSVHPPVSNVVSQCVSCPPPPVSVVVVVVSVVVNVVVD

Sequence (173 aa):
MVDDLFIRKARGLFDQNIDVINTASILYALFEDNLDSLLEKIEQLSEGGYNHLFNSESLKNITQRLFNEYQVIGSETKYGVLLKIVHNILTQQMIFPDNLKIVVNYLNYLYDYKTDIRARYLVRSLLKELWLFIGLYNLDVNLLLEELGFICMGDKNKLIFFSKMLKDLDADY

Secondary structure (DSSP, 8-state):
---HHHHHHHHHHSSS-TTTTTTHHHHHHHTTS-HHHHHHHHHHHHHTT-GGG--HHHHHHHHHHHHHH----STTSHHHHHHHHHHHHHT-GGGHHHHHHHHHHHHHHHHHTTTSHHHHHHHHHHHHHHHHHHHHTT--THHHHHHHHHHTTT-HHHHHHHHHHHHHHHTT-